Protein AF-A0A087BFI7-F1 (afdb_monomer)

Mean predicted aligned error: 7.08 Å

pLDDT: mean 84.43, std 11.94, range [43.25, 94.75]

Organism: NCBI:txid1695

Radius of gyration: 15.18 Å; Cα contacts (8 Å, |Δi|>4): 96; chains: 1; bounding box: 33×28×49 Å

Foldseek 3Di:
DPQQDKDFDDDPNDTAKIDGVQWIWGFDAAPDPNGDTFIKIWGDDPPDIDIDTDDPVNVVVVVVVVVVVVVVVVVVVVPD

Solvent-accessible surface area (backbone atoms only — not comparable to full-atom values): 4704 Å² total; per-residue (Å²): 129,82,81,67,68,71,48,76,40,69,54,97,90,39,81,44,32,36,37,41,81,52,36,38,37,37,65,40,71,31,81,66,101,80,27,67,66,35,44,31,43,33,41,53,56,89,94,46,72,52,75,47,78,37,54,77,64,56,46,52,53,49,50,53,53,53,51,51,53,55,49,54,54,47,53,70,66,65,74,114

Secondary structure (DSSP, 8-state):
----PEEEEEETTEEEEEEETTEEEEEEPPSSTTPPPEEEEEEEETTEEEEEEEPHHHHHHHHHHHHHHHHHHHHHHH--

Sequence (80 aa):
MKATDVEIERRCGMVTGASCGHVTLSWIPGDGRNGTRSWVLATHDGDSIRRIRLSRNELGDLEDILQSIANEEKELRGGR

Nearest PDB structures (foldseek):
  4tma-assembly2_F  TM=5.177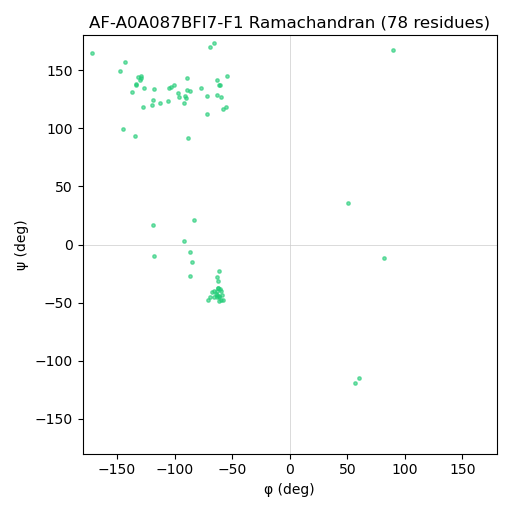E-01  e=3.727E+00  Escherichia coli str. K-12 substr. MC4100
  7zi4-assembly1_D  TM=5.362E-01  e=8.382E+00  Homo sapiens
  2gia-assembly1_G  TM=3.855E-01  e=7.466E+00  Trypanosoma brucei brucei TREU927

Structure (mmCIF, N/CA/C/O backbone):
data_AF-A0A087BFI7-F1
#
_entry.id   AF-A0A087BFI7-F1
#
loop_
_atom_site.group_PDB
_atom_site.id
_atom_site.type_symbol
_atom_site.label_atom_id
_atom_site.label_alt_id
_atom_site.label_comp_id
_atom_site.label_asym_id
_atom_site.label_entity_id
_atom_site.label_seq_id
_atom_site.pdbx_PDB_ins_code
_atom_site.Cartn_x
_atom_site.Cartn_y
_atom_site.Cartn_z
_atom_site.occupancy
_atom_site.B_iso_or_equiv
_atom_site.auth_seq_id
_atom_site.auth_comp_id
_atom_site.auth_asym_id
_atom_site.auth_atom_id
_atom_site.pdbx_PDB_model_num
ATOM 1 N N . MET A 1 1 ? -0.878 12.823 18.965 1.00 43.25 1 MET A N 1
ATOM 2 C CA . MET A 1 1 ? -0.364 12.701 17.583 1.00 43.25 1 MET A CA 1
ATOM 3 C C . MET A 1 1 ? -1.265 13.523 16.681 1.00 43.25 1 MET A C 1
ATOM 5 O O . MET A 1 1 ? -2.474 13.379 16.808 1.00 43.25 1 MET A O 1
ATOM 9 N N . LYS A 1 2 ? -0.727 14.414 15.835 1.00 48.69 2 LYS A N 1
ATOM 10 C CA . LYS A 1 2 ? -1.528 14.948 14.721 1.00 48.69 2 LYS A CA 1
ATOM 11 C C . LYS A 1 2 ? -1.860 13.756 13.824 1.00 48.69 2 LYS A C 1
ATOM 13 O O . LYS A 1 2 ? -0.950 12.987 13.529 1.00 48.69 2 LYS A O 1
ATOM 18 N N . ALA A 1 3 ? -3.132 13.569 13.482 1.00 56.09 3 ALA A N 1
ATOM 19 C CA . ALA A 1 3 ? -3.512 12.577 12.488 1.00 56.09 3 ALA A CA 1
ATOM 20 C C . ALA A 1 3 ? -2.774 12.940 11.200 1.00 56.09 3 ALA A C 1
ATOM 22 O O . ALA A 1 3 ? -2.907 14.056 10.702 1.00 56.09 3 ALA A O 1
ATOM 23 N N . THR A 1 4 ? -1.895 12.056 10.749 1.00 67.44 4 THR A N 1
ATOM 24 C CA . THR A 1 4 ? -1.269 12.208 9.446 1.00 67.44 4 THR A CA 1
ATOM 25 C C . THR A 1 4 ? -2.360 11.904 8.431 1.00 67.44 4 THR A C 1
ATOM 27 O O . THR A 1 4 ? -2.861 10.780 8.405 1.00 67.44 4 THR A O 1
ATOM 30 N N . ASP A 1 5 ? -2.793 12.912 7.676 1.00 83.31 5 ASP A N 1
ATOM 31 C CA . ASP A 1 5 ? -3.836 12.721 6.674 1.00 83.31 5 ASP A CA 1
ATOM 32 C C . ASP A 1 5 ? -3.371 11.704 5.626 1.00 83.31 5 ASP A C 1
ATOM 34 O O . ASP A 1 5 ? -2.211 11.696 5.204 1.00 83.31 5 ASP A O 1
ATOM 38 N N . VAL A 1 6 ? -4.286 10.812 5.249 1.00 89.00 6 VAL A N 1
ATOM 39 C CA . VAL A 1 6 ? -4.049 9.818 4.204 1.00 89.00 6 VAL A CA 1
ATOM 40 C C . VAL A 1 6 ? -4.500 10.406 2.876 1.00 89.00 6 VAL A C 1
ATOM 42 O O . VAL A 1 6 ? -5.677 10.727 2.701 1.00 89.00 6 VAL A O 1
ATOM 45 N N . GLU A 1 7 ? -3.587 10.495 1.917 1.00 93.62 7 GLU A N 1
ATOM 46 C CA . GLU A 1 7 ? -3.909 10.888 0.548 1.00 93.62 7 GLU A CA 1
ATOM 47 C C . GLU A 1 7 ? -4.065 9.632 -0.313 1.00 93.62 7 GLU A C 1
ATOM 49 O O . GLU A 1 7 ? -3.218 8.741 -0.290 1.00 93.62 7 GLU A O 1
ATOM 54 N N . ILE A 1 8 ? -5.158 9.541 -1.076 1.00 93.56 8 ILE A N 1
ATOM 55 C CA . ILE A 1 8 ? -5.463 8.386 -1.931 1.00 93.56 8 ILE A CA 1
ATOM 56 C C . ILE A 1 8 ? -5.381 8.799 -3.399 1.00 93.56 8 ILE A C 1
ATOM 58 O O . ILE A 1 8 ? -6.142 9.653 -3.856 1.00 93.56 8 ILE A O 1
ATOM 62 N N . GLU A 1 9 ? -4.521 8.134 -4.168 1.00 94.12 9 GLU A N 1
ATOM 63 C CA . GLU A 1 9 ? -4.461 8.298 -5.618 1.00 94.12 9 GLU A CA 1
ATOM 64 C C . GLU A 1 9 ? -5.467 7.362 -6.297 1.00 94.12 9 GLU A C 1
ATOM 66 O O . GLU A 1 9 ? -5.524 6.158 -6.017 1.00 94.12 9 GLU A O 1
ATOM 71 N N . ARG A 1 10 ? -6.256 7.907 -7.231 1.00 93.56 10 ARG A N 1
ATOM 72 C CA . ARG A 1 10 ? -7.225 7.142 -8.021 1.00 93.56 10 ARG A CA 1
ATOM 73 C C . ARG A 1 10 ? -7.090 7.425 -9.509 1.00 93.56 10 ARG A C 1
ATOM 75 O O . ARG A 1 10 ? -6.925 8.570 -9.919 1.00 93.56 10 ARG A O 1
ATOM 82 N N . ARG A 1 11 ? -7.251 6.388 -10.331 1.00 90.31 11 ARG A N 1
ATOM 83 C CA . ARG A 1 11 ? -7.321 6.486 -11.798 1.00 90.31 11 ARG A CA 1
ATOM 84 C C . ARG A 1 11 ? -8.431 5.583 -12.314 1.00 90.31 11 ARG A C 1
ATOM 86 O O . ARG A 1 11 ? -8.519 4.428 -11.911 1.00 90.31 11 ARG A O 1
ATOM 93 N N . CYS A 1 12 ? -9.291 6.111 -13.185 1.00 91.06 12 CYS A N 1
ATOM 94 C CA . CYS A 1 12 ? -10.430 5.370 -13.749 1.00 91.06 12 CYS A CA 1
ATOM 95 C C . CYS A 1 12 ? -11.311 4.676 -12.681 1.00 91.06 12 CYS A C 1
ATOM 97 O O . CYS A 1 12 ? -11.790 3.569 -12.894 1.00 91.06 12 CYS A O 1
ATOM 99 N N . GLY A 1 13 ? -11.485 5.297 -11.507 1.00 89.31 13 GLY A N 1
ATOM 100 C CA . GLY A 1 13 ? -12.255 4.736 -10.385 1.00 89.31 13 GLY A CA 1
ATOM 101 C C . GLY A 1 13 ? -11.501 3.726 -9.506 1.00 89.31 13 GLY A C 1
ATOM 102 O O . GLY A 1 13 ? -11.955 3.426 -8.404 1.00 89.31 13 GLY A O 1
ATOM 103 N N . MET A 1 14 ? -10.325 3.260 -9.928 1.00 88.06 14 MET A N 1
ATOM 104 C CA . MET A 1 14 ? -9.474 2.357 -9.154 1.00 88.06 14 MET A CA 1
ATOM 105 C C . MET A 1 14 ? -8.515 3.130 -8.251 1.00 88.06 14 MET A C 1
ATOM 107 O O . MET A 1 14 ? -7.979 4.157 -8.663 1.00 88.06 14 MET A O 1
ATOM 111 N N . VAL A 1 15 ? -8.250 2.612 -7.051 1.00 89.56 15 VAL A N 1
ATOM 112 C CA . VAL A 1 15 ? -7.138 3.086 -6.214 1.00 89.56 15 VAL A CA 1
ATOM 113 C C . VAL A 1 15 ? -5.826 2.621 -6.844 1.00 89.56 15 VAL A C 1
ATOM 115 O O . VAL A 1 15 ? -5.673 1.440 -7.152 1.00 89.56 15 VAL A O 1
ATOM 118 N N . THR A 1 16 ? -4.895 3.547 -7.063 1.00 90.94 16 THR A N 1
ATOM 119 C CA . THR A 1 16 ? -3.569 3.268 -7.648 1.00 90.94 16 THR A CA 1
ATOM 120 C C . THR A 1 16 ? -2.420 3.592 -6.706 1.00 90.94 16 THR A C 1
ATOM 122 O O . THR A 1 16 ? -1.284 3.205 -6.977 1.00 90.94 16 THR A O 1
ATOM 125 N N . GLY A 1 17 ? -2.712 4.261 -5.596 1.00 93.06 17 GLY A N 1
ATOM 126 C CA . GLY A 1 17 ? -1.724 4.607 -4.597 1.00 93.06 17 GLY A CA 1
ATOM 127 C C . GLY A 1 17 ? -2.351 5.195 -3.343 1.00 93.06 17 GLY A C 1
ATOM 128 O O . GLY A 1 17 ? -3.516 5.594 -3.343 1.00 93.06 17 GLY A O 1
ATOM 129 N N . ALA A 1 18 ? -1.561 5.240 -2.282 1.00 93.44 18 ALA A N 1
ATOM 130 C CA . ALA A 1 18 ? -1.869 5.954 -1.058 1.00 93.44 18 ALA A CA 1
ATOM 131 C C . ALA A 1 18 ? -0.575 6.478 -0.425 1.00 93.44 18 ALA A C 1
ATOM 133 O O . ALA A 1 18 ? 0.471 5.836 -0.535 1.00 93.44 18 ALA A O 1
ATOM 134 N N . SER A 1 19 ? -0.639 7.606 0.267 1.00 91.94 19 SER A N 1
ATOM 135 C CA . SER A 1 19 ? 0.457 8.131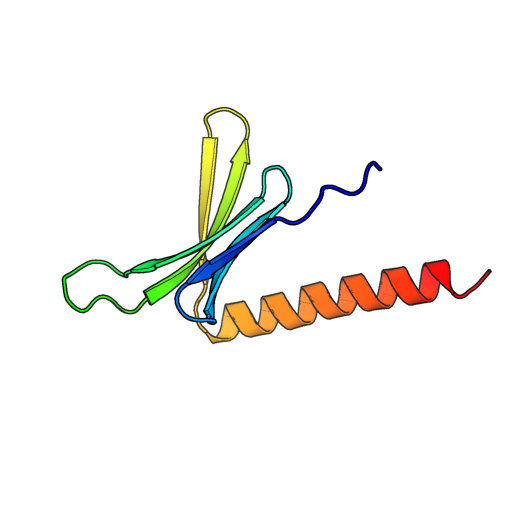 1.082 1.00 91.94 19 SER A CA 1
ATOM 136 C C . SER A 1 19 ? -0.055 8.532 2.459 1.00 91.94 19 SER A C 1
ATOM 138 O O . SER A 1 19 ? -1.177 9.005 2.621 1.00 91.94 19 SER A O 1
ATOM 140 N N . CYS A 1 20 ? 0.778 8.309 3.470 1.00 90.56 20 CYS A N 1
ATOM 141 C CA . CYS A 1 20 ? 0.537 8.732 4.841 1.00 90.56 20 CYS A CA 1
ATOM 142 C C . CYS A 1 20 ? 1.883 9.111 5.461 1.00 90.56 20 CYS A C 1
ATOM 144 O O . CYS A 1 20 ? 2.684 8.255 5.848 1.00 90.56 20 CYS A O 1
ATOM 146 N N . GLY A 1 21 ? 2.169 10.413 5.495 1.00 89.44 21 GLY A N 1
ATOM 147 C CA . GLY A 1 21 ? 3.448 10.934 5.970 1.00 89.44 21 GLY A CA 1
ATOM 148 C C . GLY A 1 21 ? 4.611 10.396 5.142 1.00 89.44 21 GLY A C 1
ATOM 149 O O . GLY A 1 21 ? 4.721 10.682 3.956 1.00 89.44 21 GLY A O 1
ATOM 150 N N . HIS A 1 22 ? 5.481 9.612 5.773 1.00 90.75 22 HIS A N 1
ATOM 151 C CA . HIS A 1 22 ? 6.663 9.043 5.128 1.00 90.75 22 HIS A CA 1
ATOM 152 C C . HIS A 1 22 ? 6.438 7.652 4.514 1.00 90.75 22 HIS A C 1
ATOM 154 O O . HIS A 1 22 ? 7.383 7.038 4.016 1.00 90.75 22 HIS A O 1
ATOM 160 N N . VAL A 1 23 ? 5.212 7.129 4.566 1.00 91.31 23 VAL A N 1
ATOM 161 C CA . VAL A 1 23 ? 4.851 5.823 4.007 1.00 91.31 23 VAL A CA 1
ATOM 162 C C . VAL A 1 23 ? 4.063 6.022 2.720 1.00 91.31 23 VAL A C 1
ATOM 164 O O . VAL A 1 23 ? 3.138 6.833 2.675 1.00 91.31 23 VAL A O 1
ATOM 167 N N . THR A 1 24 ? 4.403 5.264 1.680 1.00 93.62 24 THR A N 1
ATOM 168 C CA . THR A 1 24 ? 3.665 5.243 0.415 1.00 93.62 24 THR A CA 1
ATOM 169 C C . THR A 1 24 ? 3.338 3.815 -0.008 1.00 93.62 24 THR A C 1
ATOM 171 O O . THR A 1 24 ? 4.127 2.892 0.178 1.00 93.62 24 THR A O 1
ATOM 174 N N . LEU A 1 25 ? 2.159 3.630 -0.592 1.00 93.44 25 LEU A N 1
ATOM 175 C CA . LEU A 1 25 ? 1.708 2.406 -1.238 1.00 93.44 25 LEU A CA 1
ATOM 176 C C . LEU A 1 25 ? 1.448 2.743 -2.706 1.00 93.44 25 LEU A C 1
ATOM 178 O O . LEU A 1 25 ? 0.703 3.671 -2.997 1.00 93.44 25 LEU A O 1
ATOM 182 N N . SER A 1 26 ? 2.080 2.038 -3.640 1.00 92.38 26 SER A N 1
ATOM 183 C CA . SER A 1 26 ? 2.025 2.371 -5.072 1.00 92.38 26 SER A CA 1
ATOM 184 C C . SER A 1 26 ? 1.747 1.144 -5.932 1.00 92.38 26 SER A C 1
ATOM 186 O O . SER A 1 26 ? 2.359 0.095 -5.733 1.00 92.38 26 SER A O 1
ATOM 188 N N . TRP A 1 27 ? 0.872 1.276 -6.930 1.00 90.56 27 TRP A N 1
ATOM 189 C CA . TRP A 1 27 ? 0.601 0.231 -7.919 1.00 90.56 27 TRP A CA 1
ATOM 190 C C . TRP A 1 27 ? 1.562 0.339 -9.107 1.00 90.56 27 TRP A C 1
ATOM 192 O O . TRP A 1 27 ? 1.305 1.049 -10.086 1.00 90.56 27 TRP A O 1
ATOM 202 N N . ILE A 1 28 ? 2.690 -0.369 -9.029 1.00 87.06 28 ILE A N 1
ATOM 203 C CA . ILE A 1 28 ? 3.792 -0.237 -9.989 1.00 87.06 28 ILE A CA 1
ATOM 204 C C . ILE A 1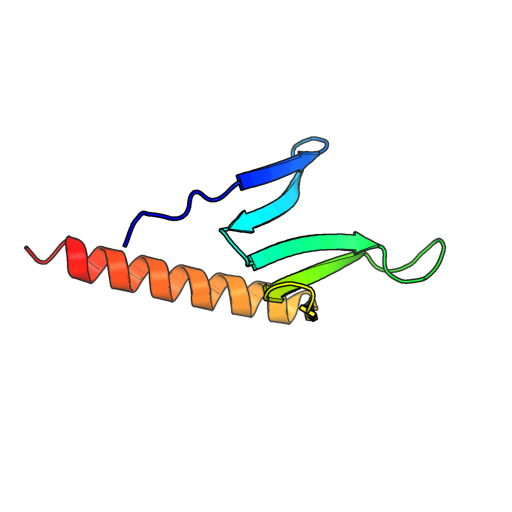 28 ? 3.786 -1.428 -10.961 1.00 87.06 28 ILE A C 1
ATOM 206 O O . ILE A 1 28 ? 3.628 -2.581 -10.534 1.00 87.06 28 ILE A O 1
ATOM 210 N N . PRO A 1 29 ? 3.956 -1.198 -12.279 1.00 80.19 29 PRO A N 1
ATOM 211 C CA . PRO A 1 29 ? 4.197 -2.287 -13.220 1.00 80.19 29 PRO A CA 1
ATOM 212 C C . PRO A 1 29 ? 5.389 -3.151 -12.792 1.00 80.19 29 PRO A C 1
ATOM 214 O O . PRO A 1 29 ? 6.331 -2.683 -12.156 1.00 80.19 29 PRO A O 1
ATOM 217 N N . GLY A 1 30 ? 5.301 -4.452 -13.061 1.00 74.31 30 GLY A N 1
ATOM 218 C CA . GLY A 1 30 ? 6.474 -5.320 -12.978 1.00 74.31 30 GLY A CA 1
ATOM 219 C C . GLY A 1 30 ? 7.451 -4.995 -14.102 1.00 74.31 30 GLY A C 1
ATOM 220 O O . GLY A 1 30 ? 7.108 -4.264 -15.035 1.00 74.31 30 GLY A O 1
ATOM 221 N N . ASP A 1 31 ? 8.650 -5.557 -14.033 1.00 75.88 31 ASP A N 1
ATOM 222 C CA . ASP A 1 31 ? 9.635 -5.368 -15.092 1.00 75.88 31 ASP A CA 1
ATOM 223 C C . ASP A 1 31 ? 9.124 -5.933 -16.432 1.00 75.88 31 ASP A C 1
ATOM 225 O O . ASP A 1 31 ? 8.542 -7.019 -16.501 1.00 75.88 31 ASP A O 1
ATOM 229 N N . GLY A 1 32 ? 9.345 -5.179 -17.513 1.00 61.78 32 GLY A N 1
ATOM 230 C CA . GLY A 1 32 ? 8.987 -5.564 -18.881 1.00 61.78 32 GLY A CA 1
ATOM 231 C C . GLY A 1 32 ? 7.583 -5.149 -19.347 1.00 61.78 32 GLY A C 1
ATOM 232 O O . GLY A 1 32 ? 6.711 -4.751 -18.580 1.00 61.78 32 GLY A O 1
ATOM 233 N N . ARG A 1 33 ? 7.350 -5.257 -20.664 1.00 64.50 33 ARG A N 1
ATOM 234 C CA . ARG A 1 33 ? 6.121 -4.800 -21.353 1.00 64.50 33 ARG A CA 1
ATOM 235 C C . ARG A 1 33 ? 4.837 -5.506 -20.877 1.00 64.50 33 ARG A C 1
ATOM 237 O O . ARG A 1 33 ? 3.759 -4.938 -21.006 1.00 64.50 33 ARG A O 1
ATOM 244 N N . ASN A 1 34 ? 4.982 -6.704 -20.301 1.00 65.50 34 ASN A N 1
ATOM 245 C CA . ASN A 1 34 ? 3.909 -7.542 -19.750 1.00 65.50 34 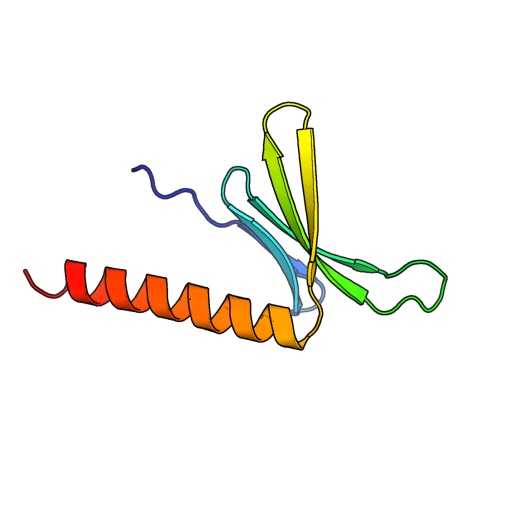ASN A CA 1
ATOM 246 C C . ASN A 1 34 ? 4.078 -7.793 -18.238 1.00 65.50 34 ASN A C 1
ATOM 248 O O . ASN A 1 34 ? 3.507 -8.745 -17.711 1.00 65.50 34 ASN A O 1
ATOM 252 N N . GLY A 1 35 ? 4.901 -6.999 -17.546 1.00 65.44 35 GLY A N 1
ATOM 253 C CA . GLY A 1 35 ? 5.218 -7.231 -16.142 1.00 65.44 35 GLY A CA 1
ATOM 254 C C . GLY A 1 35 ? 3.970 -7.192 -15.258 1.00 65.44 35 GLY A C 1
ATOM 255 O O . GLY A 1 35 ? 3.213 -6.215 -15.275 1.00 65.44 35 GLY A O 1
ATOM 256 N N . THR A 1 36 ? 3.766 -8.243 -14.459 1.00 77.62 36 THR A N 1
ATOM 257 C CA . THR A 1 36 ? 2.675 -8.312 -13.481 1.00 77.62 36 THR A CA 1
ATOM 258 C C . THR A 1 36 ? 2.757 -7.108 -12.554 1.00 77.62 36 THR A C 1
ATOM 260 O O . THR A 1 36 ? 3.746 -6.908 -11.846 1.00 77.62 36 THR A O 1
ATOM 263 N N . ARG A 1 37 ? 1.716 -6.274 -12.571 1.00 79.62 37 ARG A N 1
ATOM 264 C CA . ARG A 1 37 ? 1.615 -5.136 -11.660 1.00 79.62 37 ARG A CA 1
ATOM 265 C C . ARG A 1 37 ? 1.538 -5.644 -10.223 1.00 79.62 37 ARG A C 1
ATOM 267 O O . ARG A 1 37 ? 0.924 -6.678 -9.958 1.00 79.62 37 ARG A O 1
ATOM 274 N N . SER A 1 38 ? 2.183 -4.943 -9.304 1.00 86.12 38 SER A N 1
ATOM 275 C CA . SER A 1 38 ? 2.128 -5.292 -7.886 1.00 86.12 38 SER A CA 1
ATOM 276 C C . SER A 1 38 ? 2.110 -4.036 -7.040 1.00 86.12 38 SER A C 1
ATOM 278 O O . SER A 1 38 ? 2.551 -2.966 -7.468 1.00 86.12 38 SER A O 1
ATOM 280 N N . TRP A 1 39 ? 1.599 -4.192 -5.829 1.00 92.12 39 TRP A N 1
ATOM 281 C CA . TRP A 1 39 ? 1.652 -3.145 -4.832 1.00 92.12 39 TRP A CA 1
ATOM 282 C C . TRP A 1 39 ? 3.053 -3.091 -4.238 1.00 92.12 39 TRP A C 1
ATOM 284 O O . TRP A 1 39 ? 3.656 -4.120 -3.943 1.00 92.12 39 TRP A O 1
ATOM 294 N N . VAL A 1 40 ? 3.591 -1.887 -4.103 1.00 93.25 40 VAL A N 1
ATOM 295 C CA . VAL A 1 40 ? 4.880 -1.636 -3.464 1.00 93.25 40 VAL A CA 1
ATOM 296 C C . VAL A 1 40 ? 4.633 -0.732 -2.276 1.00 93.25 40 VAL A C 1
ATOM 298 O O . VAL A 1 40 ? 4.127 0.377 -2.452 1.00 93.25 40 VAL A O 1
ATOM 301 N N . LEU A 1 41 ? 4.989 -1.215 -1.090 1.00 93.81 41 LEU A N 1
ATOM 302 C CA . LEU A 1 41 ? 5.029 -0.415 0.124 1.00 93.81 41 LEU A CA 1
ATOM 303 C C . LEU A 1 41 ? 6.438 0.161 0.259 1.00 93.81 41 LEU A C 1
ATOM 305 O O . LEU A 1 41 ? 7.429 -0.573 0.177 1.00 93.81 41 LEU A O 1
ATOM 309 N N . ALA A 1 42 ? 6.531 1.470 0.443 1.00 94.31 42 ALA A N 1
ATOM 310 C CA . ALA A 1 42 ? 7.789 2.165 0.613 1.00 94.31 42 ALA A CA 1
ATOM 311 C C . ALA A 1 42 ? 7.770 3.060 1.848 1.00 94.31 42 ALA A C 1
ATOM 313 O O . ALA A 1 42 ? 6.754 3.673 2.179 1.00 94.31 42 ALA A O 1
ATOM 314 N N . THR A 1 43 ? 8.919 3.151 2.510 1.00 94.19 43 THR A N 1
ATOM 315 C CA . THR A 1 43 ? 9.159 4.101 3.594 1.00 94.19 43 THR A CA 1
ATOM 316 C C . THR A 1 43 ? 10.280 5.048 3.195 1.00 94.19 43 THR A C 1
ATOM 318 O O . THR A 1 43 ? 11.305 4.621 2.655 1.00 94.19 43 THR A O 1
ATOM 321 N N . HIS A 1 44 ? 10.059 6.336 3.426 1.00 89.62 44 HIS A N 1
ATOM 322 C CA . HIS A 1 44 ? 10.986 7.419 3.123 1.00 89.62 44 HIS A CA 1
ATOM 323 C C . HIS A 1 44 ? 11.615 7.923 4.428 1.00 89.62 44 HIS A C 1
ATOM 325 O O . HIS A 1 44 ? 10.910 8.311 5.349 1.00 89.62 44 HIS A O 1
ATOM 331 N N . ASP A 1 45 ? 12.937 7.922 4.524 1.00 88.94 45 ASP A N 1
ATOM 332 C CA . ASP A 1 45 ? 13.674 8.399 5.696 1.00 88.94 45 ASP A CA 1
ATOM 333 C C . ASP A 1 45 ? 14.826 9.294 5.229 1.00 88.94 45 ASP A C 1
ATOM 335 O O . ASP A 1 45 ? 15.885 8.814 4.813 1.00 88.94 45 ASP A O 1
ATOM 339 N N . GLY A 1 46 ? 14.568 10.605 5.186 1.00 86.81 46 GLY A N 1
ATOM 340 C CA . GLY A 1 46 ? 15.430 11.566 4.495 1.00 86.81 46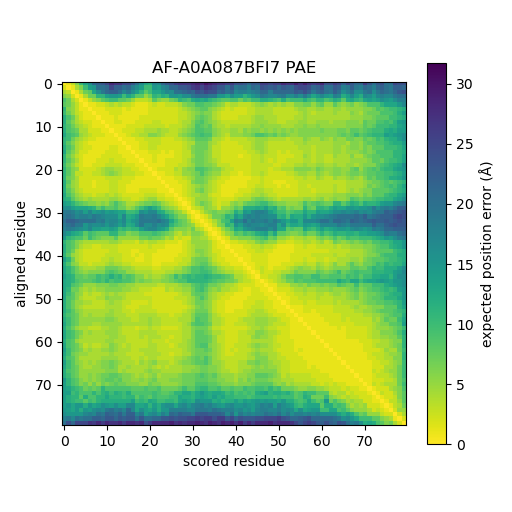 GLY A CA 1
ATOM 341 C C . GLY A 1 46 ? 15.600 11.185 3.021 1.00 86.81 46 GLY A C 1
ATOM 342 O O . GLY A 1 46 ? 14.618 11.062 2.289 1.00 86.81 46 GLY A O 1
ATOM 343 N N . ASP A 1 47 ? 16.844 10.936 2.613 1.00 90.00 47 ASP A N 1
ATOM 344 C CA . ASP A 1 47 ? 17.190 10.497 1.253 1.00 90.00 47 ASP A CA 1
ATOM 345 C C . ASP A 1 47 ? 17.110 8.970 1.064 1.00 90.00 47 ASP A C 1
ATOM 347 O O . ASP A 1 47 ? 17.269 8.454 -0.045 1.00 90.00 47 ASP A O 1
ATOM 351 N N . SER A 1 48 ? 16.869 8.215 2.140 1.00 91.12 48 SER A N 1
ATOM 352 C CA . SER A 1 48 ? 16.788 6.756 2.091 1.00 91.12 48 SER A CA 1
ATOM 353 C C . SER A 1 48 ? 15.369 6.297 1.797 1.00 91.12 48 SER A C 1
ATOM 355 O O . SER A 1 48 ? 14.417 6.722 2.444 1.00 91.12 48 SER A O 1
ATOM 357 N N . ILE A 1 49 ? 15.219 5.364 0.854 1.00 93.12 49 ILE A N 1
ATOM 358 C CA . ILE A 1 49 ? 13.919 4.759 0.556 1.00 93.12 49 ILE A CA 1
ATOM 359 C C . ILE A 1 49 ? 14.033 3.242 0.609 1.00 93.12 49 ILE A C 1
ATOM 361 O O . ILE A 1 49 ? 14.757 2.638 -0.187 1.00 93.12 49 ILE A O 1
ATOM 365 N N . ARG A 1 50 ? 13.278 2.620 1.518 1.00 94.75 50 ARG A N 1
ATOM 366 C CA . ARG A 1 50 ? 13.157 1.159 1.622 1.00 94.75 50 ARG A CA 1
ATOM 367 C C . ARG A 1 50 ? 11.859 0.731 0.964 1.00 94.75 50 ARG A C 1
ATOM 369 O O . ARG A 1 50 ? 10.845 1.399 1.128 1.00 94.75 50 ARG A O 1
ATOM 376 N N . ARG A 1 51 ? 11.895 -0.353 0.189 1.00 92.69 51 ARG A N 1
ATOM 377 C CA . ARG A 1 51 ? 10.752 -0.825 -0.603 1.00 92.69 51 ARG A CA 1
ATOM 378 C C . ARG A 1 51 ? 10.572 -2.319 -0.425 1.00 92.69 51 ARG A C 1
ATOM 380 O O . ARG A 1 51 ? 11.551 -3.058 -0.482 1.00 92.69 51 ARG A O 1
ATOM 387 N N . ILE A 1 52 ? 9.323 -2.742 -0.294 1.00 91.88 52 ILE A N 1
ATOM 388 C CA . ILE A 1 52 ? 8.925 -4.142 -0.395 1.00 91.88 52 ILE A CA 1
ATOM 389 C C . ILE A 1 52 ? 7.813 -4.268 -1.431 1.00 91.88 52 ILE A C 1
ATOM 391 O O . ILE A 1 52 ? 6.885 -3.457 -1.479 1.00 91.88 52 ILE A O 1
ATOM 395 N N . ARG A 1 53 ? 7.938 -5.269 -2.300 1.00 91.44 53 ARG A N 1
ATOM 396 C CA . ARG A 1 53 ? 6.898 -5.618 -3.262 1.00 91.44 53 ARG A CA 1
ATOM 397 C C . ARG A 1 53 ? 5.988 -6.643 -2.606 1.00 91.44 53 ARG A C 1
ATOM 399 O O . ARG A 1 53 ? 6.475 -7.662 -2.138 1.00 91.44 53 ARG A O 1
ATOM 406 N N . LEU A 1 54 ? 4.698 -6.353 -2.598 1.00 89.75 54 LEU A N 1
ATOM 407 C CA . LEU A 1 54 ? 3.675 -7.212 -2.032 1.00 89.75 54 LEU A CA 1
ATOM 408 C C . LEU A 1 54 ? 3.068 -8.058 -3.148 1.00 89.75 54 LEU A C 1
ATOM 410 O O . LEU A 1 54 ? 2.603 -7.546 -4.176 1.00 89.75 54 LEU A O 1
ATOM 414 N N . SER A 1 55 ? 3.065 -9.365 -2.939 1.00 86.19 55 SER A N 1
ATOM 415 C CA . SER A 1 55 ? 2.198 -10.289 -3.652 1.00 86.19 55 SER A CA 1
ATOM 416 C C . SER A 1 55 ? 0.730 -10.032 -3.298 1.00 86.19 55 SER A C 1
ATOM 418 O O . SER A 1 55 ? 0.390 -9.237 -2.421 1.00 86.19 55 SER A O 1
ATOM 420 N N . ARG A 1 56 ? -0.179 -10.721 -3.993 1.00 83.88 56 ARG A N 1
ATOM 421 C CA . ARG A 1 56 ? -1.614 -10.614 -3.705 1.00 83.88 56 ARG A CA 1
ATOM 422 C C . ARG A 1 56 ? -1.960 -11.092 -2.293 1.00 83.88 56 ARG A C 1
ATOM 424 O O . ARG A 1 56 ? -2.828 -10.496 -1.671 1.00 83.88 56 ARG A O 1
ATOM 431 N N . ASN A 1 57 ? -1.295 -12.146 -1.822 1.00 89.50 57 ASN A N 1
ATOM 432 C CA . ASN A 1 57 ? -1.553 -12.715 -0.502 1.00 89.50 57 ASN A CA 1
ATOM 433 C C . ASN A 1 57 ? -1.053 -11.765 0.590 1.00 89.50 57 ASN A C 1
ATOM 435 O O . ASN A 1 57 ? -1.827 -11.400 1.459 1.00 89.50 57 ASN A O 1
ATOM 439 N N . GLU A 1 58 ? 0.175 -11.255 0.459 1.00 91.31 58 GLU A N 1
ATOM 440 C CA . GLU A 1 58 ? 0.746 -10.297 1.422 1.00 91.31 58 GLU A CA 1
ATOM 441 C C . GLU A 1 58 ? -0.033 -8.974 1.476 1.00 91.31 58 GLU A C 1
ATOM 443 O O . GLU A 1 58 ? -0.048 -8.303 2.503 1.00 91.31 58 GLU A O 1
ATOM 448 N N . LEU A 1 59 ? -0.689 -8.579 0.377 1.00 88.38 59 LEU A N 1
ATOM 449 C CA . LEU A 1 59 ? -1.604 -7.438 0.393 1.00 88.38 59 LEU A CA 1
ATOM 450 C C . LEU A 1 59 ? -2.856 -7.722 1.235 1.00 88.38 59 LEU A C 1
ATOM 452 O O . LEU A 1 59 ? -3.296 -6.833 1.955 1.00 88.38 59 LEU A O 1
ATOM 456 N N . GLY A 1 60 ? -3.412 -8.932 1.134 1.00 90.06 60 GLY A N 1
ATOM 457 C CA . GLY A 1 60 ? -4.526 -9.366 1.979 1.00 90.06 60 GLY A CA 1
ATOM 458 C C . GLY A 1 60 ? -4.123 -9.405 3.453 1.00 90.06 60 GLY A C 1
ATOM 459 O O . GLY A 1 60 ? -4.812 -8.829 4.285 1.00 90.06 60 GLY A O 1
ATOM 460 N N . ASP A 1 61 ? -2.945 -9.956 3.758 1.00 93.62 61 ASP A N 1
ATOM 461 C CA . ASP A 1 61 ? -2.412 -9.962 5.127 1.00 93.62 61 ASP A CA 1
ATOM 462 C C . ASP A 1 61 ? -2.233 -8.530 5.668 1.00 93.62 61 ASP A C 1
ATOM 464 O O . ASP A 1 61 ? -2.539 -8.245 6.826 1.00 93.62 61 ASP A O 1
ATOM 468 N N . LEU A 1 62 ? -1.763 -7.597 4.831 1.00 89.38 62 LEU A N 1
ATOM 469 C CA . LEU A 1 62 ? -1.643 -6.188 5.208 1.00 89.38 62 LEU A CA 1
ATOM 470 C C . LEU A 1 62 ? -3.010 -5.550 5.493 1.00 89.38 62 LEU A C 1
ATOM 472 O O . LEU A 1 62 ? -3.131 -4.793 6.454 1.00 89.38 62 LEU A O 1
ATOM 476 N N . GLU A 1 63 ? -4.022 -5.833 4.672 1.00 90.56 63 GLU A N 1
ATOM 477 C CA . GLU A 1 63 ? -5.396 -5.370 4.893 1.00 90.56 63 GLU A CA 1
ATOM 478 C C . GLU A 1 63 ? -5.928 -5.855 6.247 1.00 90.56 63 GLU A C 1
ATOM 480 O O . GLU A 1 63 ? -6.400 -5.037 7.041 1.00 90.56 63 GLU A O 1
ATOM 485 N N . ASP A 1 64 ? -5.762 -7.143 6.551 1.00 93.12 64 ASP A N 1
ATOM 486 C CA . ASP A 1 64 ? -6.204 -7.743 7.811 1.00 93.12 64 ASP A CA 1
ATOM 487 C C . ASP A 1 64 ? -5.514 -7.104 9.027 1.00 93.12 64 ASP A C 1
ATOM 489 O O . ASP A 1 64 ? -6.172 -6.751 10.012 1.00 93.12 64 ASP A O 1
ATOM 493 N N . ILE A 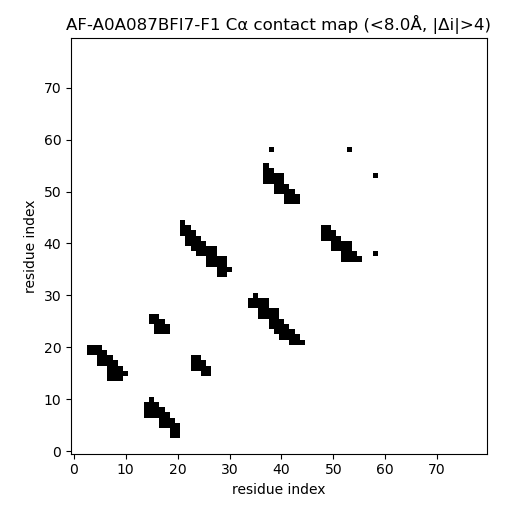1 65 ? -4.197 -6.877 8.951 1.00 91.25 65 ILE A N 1
ATOM 494 C CA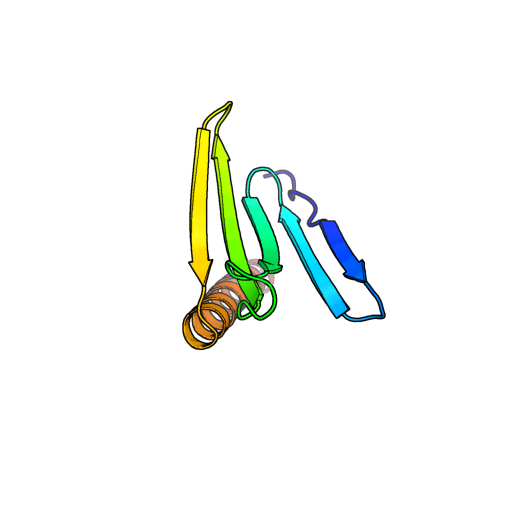 . ILE A 1 65 ? -3.429 -6.206 10.012 1.00 91.25 65 ILE A CA 1
ATOM 495 C C . ILE A 1 65 ? -3.937 -4.776 10.230 1.00 91.25 65 ILE A C 1
ATOM 497 O O . ILE A 1 65 ? -4.185 -4.370 11.368 1.00 91.25 65 ILE A O 1
ATOM 501 N N . LEU A 1 66 ? -4.107 -4.002 9.153 1.00 87.31 66 LEU A N 1
ATOM 502 C CA . LEU A 1 66 ? -4.574 -2.616 9.240 1.00 87.31 66 LEU A CA 1
ATOM 503 C C . LEU A 1 66 ? -5.994 -2.538 9.809 1.00 87.31 66 LEU A C 1
ATOM 505 O O . LEU A 1 66 ? -6.277 -1.672 10.640 1.00 87.31 66 LEU A O 1
ATOM 509 N N . GLN A 1 67 ? -6.872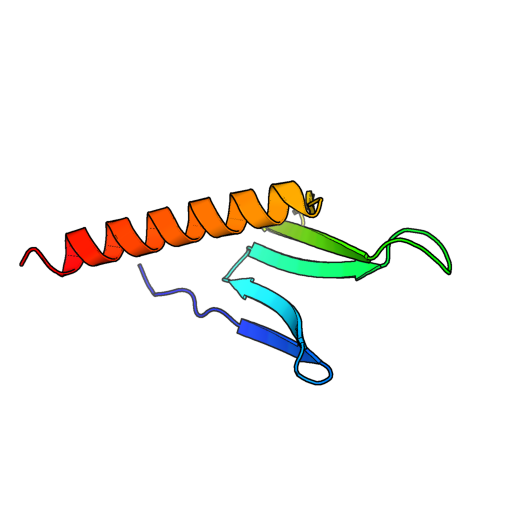 -3.459 9.411 1.00 88.69 67 GLN A N 1
ATOM 510 C CA . GLN A 1 67 ? -8.230 -3.543 9.933 1.00 88.69 67 GLN A CA 1
ATOM 511 C C . GLN A 1 67 ? -8.240 -3.914 11.422 1.00 88.69 67 GLN A C 1
ATOM 513 O O . GLN A 1 67 ? -9.015 -3.331 12.183 1.00 88.69 67 GLN A O 1
ATOM 518 N N . SER A 1 68 ? -7.367 -4.829 11.858 1.00 92.88 68 SER A N 1
ATOM 519 C CA . SER A 1 68 ? -7.207 -5.186 13.274 1.00 92.88 68 SER A CA 1
ATOM 520 C C . SER A 1 68 ? -6.796 -3.977 14.114 1.00 92.88 68 SER A C 1
ATOM 522 O O . SER A 1 68 ? -7.436 -3.685 15.122 1.00 92.88 68 SER A O 1
ATOM 524 N N . ILE A 1 69 ? -5.793 -3.217 13.662 1.00 88.56 69 ILE A N 1
ATOM 525 C CA . ILE A 1 69 ? -5.327 -2.000 14.347 1.00 88.56 69 ILE A CA 1
ATOM 526 C C . ILE A 1 69 ? -6.450 -0.956 14.427 1.00 88.56 69 ILE A C 1
ATOM 528 O O . ILE A 1 69 ? -6.695 -0.377 15.485 1.00 88.56 69 ILE A O 1
ATOM 532 N N . ALA A 1 70 ? -7.169 -0.731 13.324 1.00 85.31 70 ALA A N 1
ATOM 533 C CA . ALA A 1 70 ? -8.284 0.213 13.294 1.00 85.31 70 ALA A CA 1
ATOM 534 C C . ALA A 1 70 ? -9.418 -0.189 14.256 1.00 85.31 70 ALA A C 1
ATOM 536 O O . ALA A 1 70 ? -10.032 0.672 14.892 1.00 85.31 70 ALA A O 1
ATOM 537 N N . ASN A 1 71 ? -9.686 -1.492 14.381 1.00 87.56 71 ASN A N 1
ATOM 538 C CA . ASN A 1 71 ? -10.683 -2.021 15.306 1.00 87.56 71 ASN A CA 1
ATOM 539 C C . ASN A 1 71 ? -10.241 -1.856 16.768 1.00 87.56 71 ASN A C 1
ATOM 541 O O . ASN A 1 71 ? -11.031 -1.375 17.577 1.00 87.56 71 ASN A O 1
ATOM 545 N N . GLU A 1 72 ? -8.987 -2.170 17.105 1.00 88.06 72 GLU A N 1
ATOM 546 C CA . GLU A 1 72 ? -8.442 -1.952 18.454 1.00 88.06 72 GLU A CA 1
ATOM 547 C C . GLU A 1 72 ? -8.508 -0.475 18.870 1.00 88.06 72 GLU A C 1
ATOM 549 O O . GLU A 1 72 ? -8.941 -0.160 19.982 1.00 88.06 72 GLU A O 1
ATOM 554 N N . GLU A 1 73 ? -8.160 0.456 17.973 1.00 78.69 73 GLU A N 1
ATOM 555 C CA . GLU A 1 73 ? -8.300 1.890 18.251 1.00 78.69 73 GLU A CA 1
ATOM 556 C C . GLU A 1 73 ? -9.752 2.299 18.519 1.00 78.69 73 GLU A C 1
ATOM 558 O O . GLU A 1 73 ? -10.013 3.159 19.367 1.00 78.69 73 GLU A O 1
ATOM 563 N N . LYS A 1 74 ? -10.706 1.714 17.790 1.00 77.25 74 LYS A N 1
ATOM 564 C CA . LYS A 1 74 ? -12.130 2.003 17.962 1.00 77.25 74 LYS A CA 1
ATOM 565 C C . LYS A 1 74 ? -12.629 1.536 19.327 1.00 77.25 74 LYS A C 1
ATOM 567 O O . LYS A 1 74 ? -13.308 2.309 20.000 1.00 77.25 74 LYS A O 1
ATOM 572 N N . GLU A 1 75 ? -12.260 0.331 19.7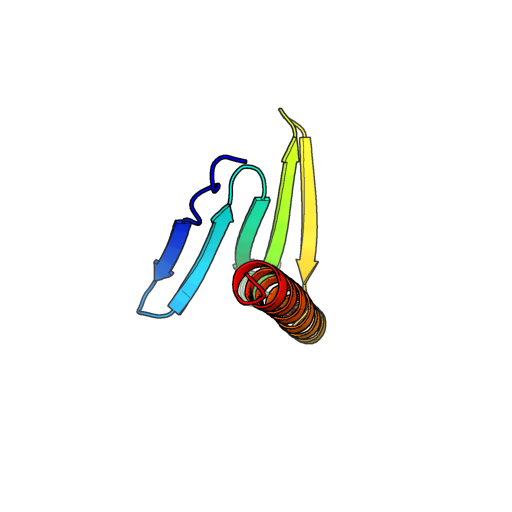54 1.00 79.62 75 GLU A N 1
ATOM 573 C CA . GLU A 1 75 ? -12.628 -0.202 21.072 1.00 79.62 75 GLU A CA 1
ATOM 574 C C . GLU A 1 75 ? -12.029 0.646 22.208 1.00 79.62 75 GLU A C 1
ATOM 576 O O . GLU A 1 75 ? -12.735 1.035 23.139 1.00 79.62 75 GLU A O 1
ATOM 581 N N . LEU A 1 76 ? -10.759 1.053 22.087 1.00 72.81 76 LEU A N 1
ATOM 582 C CA . LEU A 1 76 ? -10.106 1.947 23.054 1.00 72.81 76 LEU A CA 1
ATOM 583 C C . LEU A 1 76 ? -10.775 3.330 23.152 1.00 72.81 76 LEU A C 1
ATOM 585 O O . LEU A 1 76 ? -10.755 3.953 24.214 1.00 72.81 76 LEU A O 1
ATOM 589 N N . ARG A 1 77 ? -11.357 3.833 22.056 1.00 70.19 77 ARG A N 1
ATOM 590 C CA . ARG A 1 77 ? -12.063 5.126 22.023 1.00 70.19 77 ARG A CA 1
ATOM 591 C C . ARG A 1 77 ? -13.534 5.026 22.439 1.00 70.19 77 ARG A C 1
ATOM 593 O O . ARG A 1 77 ? -14.069 6.019 22.921 1.00 70.19 77 ARG A O 1
ATOM 600 N N . GLY A 1 78 ? -14.174 3.872 22.246 1.00 64.50 78 GLY A N 1
ATOM 601 C CA . GLY A 1 78 ? -15.576 3.615 22.594 1.00 64.50 78 GLY A CA 1
ATOM 602 C C . GLY A 1 78 ? -15.807 3.191 24.048 1.00 64.50 78 GLY A C 1
ATOM 603 O O . GLY A 1 78 ? -16.937 3.251 24.518 1.00 64.50 78 GLY A O 1
ATOM 604 N N . GLY A 1 79 ? -14.754 2.798 24.771 1.00 58.56 79 GLY A N 1
ATOM 605 C CA . GLY A 1 79 ? -14.817 2.400 26.184 1.00 58.56 79 GLY A CA 1
ATOM 606 C C . GLY A 1 79 ? -14.791 3.545 27.209 1.00 58.56 79 GLY A C 1
ATOM 607 O O . GLY A 1 79 ? -14.403 3.302 28.352 1.00 58.56 79 GLY A O 1
ATOM 608 N N . ARG A 1 80 ? -15.137 4.780 26.821 1.00 48.69 80 ARG A N 1
ATOM 609 C CA . ARG A 1 80 ? -15.198 5.956 27.710 1.00 48.69 80 ARG A CA 1
ATOM 610 C C . ARG A 1 80 ? -16.622 6.424 27.952 1.00 48.69 80 ARG A C 1
ATOM 612 O O . ARG A 1 80 ? -17.357 6.575 26.954 1.00 48.69 80 ARG A O 1
#